Protein AF-A0A970EGI4-F1 (afdb_monomer_lite)

Structure (mmCIF, N/CA/C/O backbone):
data_AF-A0A970EGI4-F1
#
_entry.id   AF-A0A970EGI4-F1
#
loop_
_atom_site.group_PDB
_atom_site.id
_atom_site.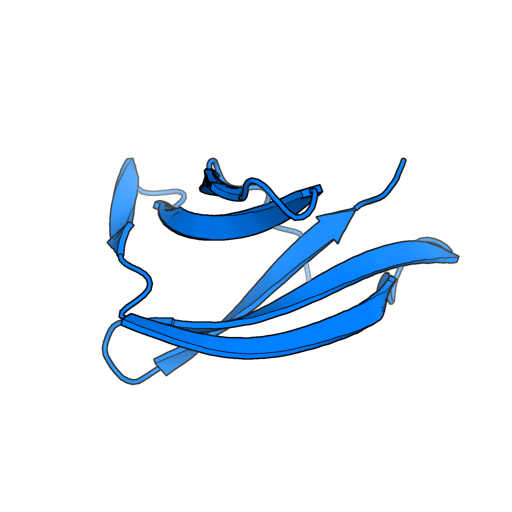type_symbol
_atom_site.label_atom_id
_atom_site.label_alt_id
_atom_site.label_comp_id
_atom_site.label_asym_id
_atom_site.label_entity_id
_atom_site.label_seq_id
_atom_site.pdbx_PDB_ins_code
_atom_site.Cartn_x
_atom_site.Cartn_y
_atom_site.Cartn_z
_atom_site.occupancy
_atom_site.B_iso_or_equiv
_atom_site.auth_seq_id
_atom_site.auth_comp_id
_atom_site.auth_asym_id
_atom_site.auth_atom_id
_atom_site.pdbx_PDB_model_num
ATOM 1 N N . MET A 1 1 ? 4.539 -7.691 18.404 1.00 55.50 1 MET A N 1
ATOM 2 C CA . MET A 1 1 ? 3.818 -7.281 17.174 1.00 55.50 1 MET A CA 1
ATOM 3 C C . MET A 1 1 ? 3.237 -8.491 16.457 1.00 55.50 1 MET A C 1
ATOM 5 O O . MET A 1 1 ? 3.970 -9.450 16.209 1.00 55.50 1 MET A O 1
ATOM 9 N N . LYS A 1 2 ? 1.929 -8.454 16.192 1.00 71.56 2 LYS A N 1
ATOM 10 C CA . LYS A 1 2 ? 1.159 -9.449 15.430 1.00 71.56 2 LYS A CA 1
ATOM 11 C C . LYS A 1 2 ? 1.143 -9.011 13.958 1.00 71.56 2 LYS A C 1
ATOM 13 O O . LYS A 1 2 ? 1.005 -7.816 13.711 1.00 71.56 2 LYS A O 1
ATOM 18 N N . ARG A 1 3 ? 1.334 -9.934 13.008 1.00 79.56 3 ARG A N 1
ATOM 19 C CA . ARG A 1 3 ? 1.116 -9.642 11.580 1.00 79.56 3 ARG A CA 1
ATOM 20 C C . ARG A 1 3 ? -0.388 -9.557 11.337 1.00 79.56 3 ARG A C 1
ATOM 22 O O . ARG A 1 3 ? -1.133 -10.376 11.872 1.00 79.56 3 ARG A O 1
ATOM 29 N N . ILE A 1 4 ? -0.811 -8.553 10.583 1.00 89.44 4 ILE A N 1
ATOM 30 C CA . ILE A 1 4 ? -2.198 -8.390 10.159 1.00 89.44 4 ILE A CA 1
ATOM 31 C C . ILE A 1 4 ? -2.178 -8.518 8.644 1.00 89.44 4 ILE A C 1
ATOM 33 O O . ILE A 1 4 ? -1.534 -7.711 7.976 1.00 89.44 4 ILE A O 1
ATOM 37 N N . TYR A 1 5 ? -2.830 -9.558 8.137 1.00 90.56 5 TYR A N 1
ATOM 38 C CA . TYR A 1 5 ? -3.053 -9.719 6.708 1.00 90.56 5 TYR A CA 1
ATOM 39 C C . TYR A 1 5 ? -4.260 -8.876 6.313 1.00 90.56 5 TYR A C 1
ATOM 41 O O . TYR A 1 5 ? -5.242 -8.806 7.055 1.00 90.56 5 TYR A O 1
ATOM 49 N N . VAL A 1 6 ? -4.137 -8.193 5.183 1.00 93.75 6 VAL A N 1
ATOM 50 C CA . VAL A 1 6 ? -5.141 -7.277 4.646 1.00 93.75 6 VAL A CA 1
ATOM 51 C C . VAL A 1 6 ? -5.287 -7.540 3.160 1.00 93.75 6 VAL A C 1
ATOM 53 O O . VAL A 1 6 ? -4.302 -7.872 2.497 1.00 93.75 6 VAL A O 1
ATOM 56 N N . ASP A 1 7 ? -6.491 -7.346 2.638 1.00 95.62 7 ASP A N 1
ATOM 57 C CA . ASP A 1 7 ? -6.706 -7.357 1.198 1.00 95.62 7 ASP A CA 1
ATOM 58 C C . ASP A 1 7 ? -6.130 -6.076 0.600 1.00 95.62 7 ASP A C 1
ATOM 60 O O . ASP A 1 7 ? -6.370 -4.975 1.106 1.00 95.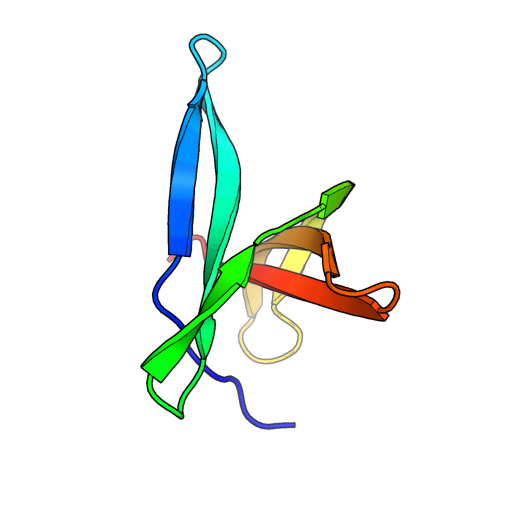62 7 ASP A O 1
ATOM 64 N N . VAL A 1 8 ? -5.357 -6.219 -0.475 1.00 96.44 8 VAL A N 1
ATOM 65 C CA . VAL A 1 8 ? -4.679 -5.110 -1.149 1.00 96.44 8 VAL A CA 1
ATOM 66 C C . VAL A 1 8 ? -5.088 -5.092 -2.612 1.00 96.44 8 VAL A C 1
ATOM 68 O O . VAL A 1 8 ? -4.907 -6.070 -3.333 1.00 96.44 8 VAL A O 1
ATOM 71 N N . GLU A 1 9 ? -5.573 -3.945 -3.075 1.00 97.50 9 GLU A N 1
ATOM 72 C CA . GLU A 1 9 ? -5.707 -3.686 -4.503 1.00 97.50 9 GLU A CA 1
ATOM 73 C C . GLU A 1 9 ? -4.365 -3.171 -5.024 1.00 97.50 9 GLU A C 1
ATOM 75 O O . GLU A 1 9 ? -3.831 -2.173 -4.526 1.00 97.50 9 GLU A O 1
ATOM 80 N N . ALA A 1 10 ? -3.802 -3.845 -6.024 1.00 96.88 10 ALA A N 1
ATOM 81 C CA . ALA A 1 10 ? -2.503 -3.502 -6.578 1.00 96.88 10 ALA A CA 1
ATOM 82 C C . ALA A 1 10 ? -2.522 -3.484 -8.106 1.00 96.88 10 ALA A C 1
ATOM 84 O O . ALA A 1 10 ? -3.179 -4.289 -8.761 1.00 96.88 10 ALA A O 1
ATOM 85 N N . LYS A 1 11 ? -1.734 -2.577 -8.680 1.00 96.19 11 LYS A N 1
ATOM 86 C CA . LYS A 1 11 ? -1.465 -2.523 -10.112 1.00 96.19 11 LYS A CA 1
ATOM 87 C C . LYS A 1 11 ? -0.233 -3.354 -10.432 1.00 96.19 11 LYS A C 1
ATOM 89 O O . LYS A 1 11 ? 0.854 -3.060 -9.932 1.00 96.19 11 LYS A O 1
ATOM 94 N N . PHE A 1 12 ? -0.391 -4.316 -11.332 1.00 95.94 12 PHE A N 1
ATOM 95 C CA . PHE A 1 12 ? 0.733 -4.943 -12.016 1.00 95.94 12 PHE A CA 1
ATOM 96 C C . PHE A 1 12 ? 1.164 -4.039 -13.173 1.00 95.94 12 PHE A C 1
ATOM 98 O O . PHE A 1 12 ? 0.359 -3.707 -14.048 1.00 95.94 12 PHE A O 1
ATOM 105 N N . THR A 1 13 ? 2.399 -3.544 -13.142 1.00 94.44 13 THR A N 1
ATOM 106 C CA . THR A 1 13 ? 2.908 -2.664 -14.199 1.00 94.44 13 THR A CA 1
ATOM 107 C C . THR A 1 13 ? 3.481 -3.474 -15.358 1.00 94.44 13 THR A C 1
ATOM 109 O O . THR A 1 13 ? 3.807 -4.651 -15.211 1.00 94.44 13 THR A O 1
ATOM 112 N N . LYS A 1 14 ? 3.623 -2.842 -16.531 1.00 94.94 14 LYS A N 1
ATOM 113 C CA . LYS A 1 14 ? 4.197 -3.490 -17.724 1.00 94.94 14 LYS A CA 1
ATOM 114 C C . LYS A 1 14 ? 5.651 -3.925 -17.505 1.00 94.94 14 LYS A C 1
ATOM 116 O O . LYS A 1 14 ? 6.118 -4.853 -18.148 1.00 94.94 14 LYS A O 1
ATOM 121 N N . GLU A 1 15 ? 6.340 -3.285 -16.566 1.00 94.00 15 GLU A N 1
ATOM 122 C CA . GLU A 1 15 ? 7.706 -3.595 -16.140 1.00 94.00 15 GLU A CA 1
ATOM 123 C C . GLU A 1 15 ? 7.761 -4.738 -15.108 1.00 94.00 15 GLU A C 1
ATOM 125 O O . GLU A 1 15 ? 8.806 -4.964 -14.501 1.00 94.00 15 GLU A O 1
ATOM 130 N N . GLY A 1 16 ? 6.638 -5.421 -14.854 1.00 90.62 16 GLY A N 1
ATOM 131 C CA . GLY A 1 16 ? 6.554 -6.554 -13.932 1.00 90.62 16 GLY A CA 1
ATOM 132 C C . GLY A 1 16 ? 6.592 -6.171 -12.451 1.00 90.62 16 GLY A C 1
ATOM 133 O O . GLY A 1 16 ? 6.867 -7.018 -11.606 1.00 90.62 16 GLY A O 1
ATOM 134 N N . LYS A 1 17 ? 6.346 -4.900 -12.105 1.00 90.81 17 LYS A N 1
ATOM 135 C CA . LYS A 1 17 ? 6.335 -4.438 -10.709 1.00 90.81 17 LYS A CA 1
ATOM 136 C C . LYS A 1 17 ? 4.919 -4.460 -10.142 1.00 90.81 17 LYS A C 1
ATOM 138 O O . LYS A 1 17 ? 3.974 -4.029 -10.799 1.00 90.81 17 LYS A O 1
ATOM 143 N N . ILE A 1 18 ? 4.786 -4.875 -8.884 1.00 93.88 18 ILE A N 1
ATOM 144 C CA . ILE A 1 18 ? 3.539 -4.764 -8.118 1.00 93.88 18 ILE A CA 1
ATOM 145 C C . ILE A 1 18 ? 3.531 -3.424 -7.392 1.00 93.88 18 ILE A C 1
ATOM 147 O O . ILE A 1 18 ? 4.451 -3.116 -6.626 1.00 93.88 18 ILE A O 1
ATOM 151 N N . ARG A 1 19 ? 2.486 -2.628 -7.620 1.00 94.94 19 ARG A N 1
ATOM 152 C CA . ARG A 1 19 ? 2.287 -1.332 -6.972 1.00 94.94 19 ARG A CA 1
ATOM 153 C C . ARG A 1 19 ? 0.969 -1.323 -6.190 1.00 94.94 19 ARG A C 1
ATOM 155 O O . ARG A 1 19 ? -0.080 -1.285 -6.831 1.00 94.94 19 ARG A O 1
ATOM 162 N N . PRO A 1 20 ? 0.987 -1.309 -4.848 1.00 97.19 20 PRO A N 1
ATOM 163 C CA . PRO A 1 20 ? -0.242 -1.225 -4.068 1.00 97.19 20 PRO A CA 1
ATOM 164 C C . PRO A 1 20 ? -0.917 0.142 -4.272 1.00 97.19 20 PRO A C 1
ATOM 166 O O . PRO A 1 20 ? -0.243 1.175 -4.335 1.00 97.19 20 PRO A O 1
ATOM 169 N N . LEU A 1 21 ? -2.243 0.127 -4.408 1.00 97.81 21 LEU A N 1
ATOM 170 C CA . LEU A 1 21 ? -3.096 1.302 -4.622 1.00 97.81 21 LEU A CA 1
ATOM 171 C C . LEU A 1 21 ? -3.984 1.583 -3.411 1.00 97.81 21 LEU A C 1
ATOM 173 O O . LEU A 1 21 ? -4.196 2.737 -3.055 1.00 97.81 21 LEU A O 1
ATOM 177 N N . SER A 1 22 ? -4.499 0.537 -2.770 1.00 98.00 22 SER A N 1
ATOM 178 C CA . SER A 1 22 ? -5.321 0.648 -1.567 1.00 98.00 22 SER A CA 1
ATOM 179 C C . SER A 1 22 ? -5.329 -0.668 -0.801 1.00 98.00 22 SER A C 1
ATOM 181 O O . SER A 1 22 ? -4.909 -1.698 -1.328 1.00 98.00 22 SER A O 1
ATOM 183 N N . PHE A 1 23 ? -5.813 -0.641 0.436 1.00 97.31 23 PHE A N 1
ATOM 184 C CA . PHE A 1 23 ? -6.050 -1.849 1.222 1.00 97.31 23 PHE A CA 1
ATOM 185 C C . PHE A 1 23 ? -7.336 -1.735 2.036 1.00 97.31 23 PHE A C 1
ATOM 187 O O . PHE A 1 23 ? -7.783 -0.631 2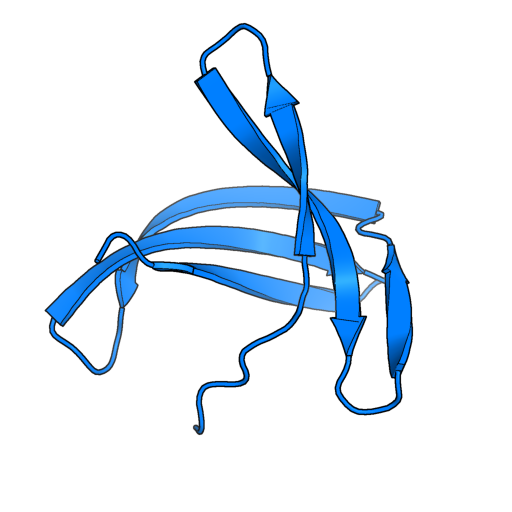.355 1.00 97.31 23 PHE A O 1
ATOM 194 N N . VAL A 1 24 ? -7.919 -2.878 2.387 1.00 97.38 24 VAL A N 1
ATOM 195 C CA . VAL A 1 24 ? -9.080 -2.963 3.277 1.00 97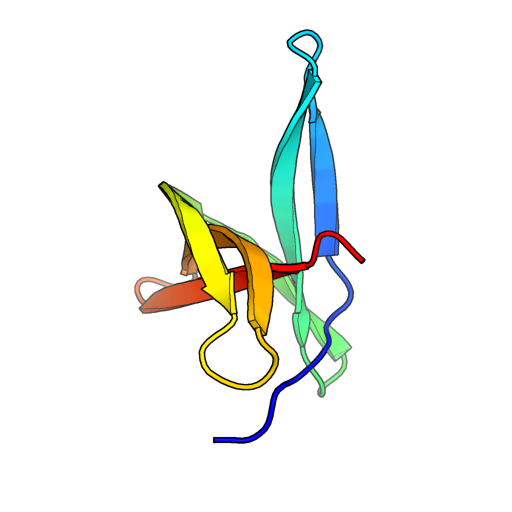.38 24 VAL A CA 1
ATOM 196 C C . VAL A 1 24 ? -8.596 -3.332 4.673 1.00 97.38 24 VAL A C 1
ATOM 198 O O . VAL A 1 24 ? -7.935 -4.350 4.872 1.00 97.38 24 VAL A O 1
ATOM 201 N N . TRP A 1 25 ? -8.881 -2.478 5.653 1.00 94.62 25 TRP A N 1
ATOM 202 C CA . TRP A 1 25 ? -8.521 -2.742 7.043 1.00 94.62 25 TRP A CA 1
ATOM 203 C C . TRP A 1 25 ? -9.538 -3.664 7.723 1.00 94.62 25 TRP A C 1
ATOM 205 O O . TRP A 1 25 ? -10.620 -3.916 7.203 1.00 94.62 25 TRP A O 1
ATOM 215 N N . LEU A 1 26 ? -9.213 -4.145 8.926 1.00 92.88 26 LEU A N 1
ATOM 216 C CA . LEU A 1 26 ? -10.019 -5.125 9.671 1.00 92.88 26 LEU A CA 1
ATOM 217 C C . LEU A 1 26 ? -11.471 -4.693 9.941 1.00 92.88 26 LEU A C 1
ATOM 219 O O . LEU A 1 26 ? -12.322 -5.534 10.202 1.00 92.88 26 LEU A O 1
ATOM 223 N N . ASN A 1 27 ? -11.757 -3.392 9.897 1.00 92.94 27 ASN A N 1
ATOM 224 C CA . ASN A 1 27 ? -13.103 -2.836 10.038 1.00 92.94 27 ASN A CA 1
ATOM 225 C C . ASN A 1 27 ? -13.888 -2.791 8.710 1.00 92.94 27 ASN A C 1
ATOM 227 O O . ASN A 1 27 ? -14.957 -2.190 8.667 1.00 92.94 27 ASN A O 1
ATOM 231 N N . GLY A 1 28 ? -13.353 -3.356 7.625 1.00 95.00 28 GLY A N 1
ATOM 232 C CA . GLY A 1 28 ? -13.940 -3.296 6.285 1.00 95.00 28 GLY A CA 1
ATOM 233 C C . GLY A 1 28 ? -13.730 -1.960 5.568 1.00 95.00 28 GLY A C 1
ATOM 234 O O . GLY A 1 28 ? -14.175 -1.796 4.434 1.00 95.00 28 GLY A O 1
ATOM 235 N N . GLN A 1 29 ? -13.047 -0.993 6.189 1.00 96.62 29 GLN A N 1
ATOM 236 C CA . GLN A 1 29 ? -12.805 0.305 5.572 1.00 96.62 29 GLN A CA 1
ATOM 237 C C . GLN A 1 29 ? -11.648 0.227 4.576 1.00 96.62 29 GLN A C 1
ATOM 239 O O . GLN A 1 29 ? -10.554 -0.239 4.903 1.00 96.62 29 GLN A O 1
ATOM 244 N N . LYS A 1 30 ? -11.887 0.744 3.368 1.00 97.44 30 LYS A N 1
ATOM 245 C CA . LYS A 1 30 ? -10.866 0.907 2.333 1.00 97.44 30 LYS A CA 1
ATOM 246 C C . LYS A 1 30 ? -10.044 2.169 2.596 1.00 97.44 30 LYS A C 1
ATOM 248 O O . LYS A 1 30 ? -10.599 3.242 2.828 1.00 97.44 30 LYS A O 1
ATOM 253 N N . TYR A 1 31 ? -8.726 2.033 2.527 1.00 97.38 31 TYR A N 1
ATOM 254 C CA . TYR A 1 31 ? -7.772 3.129 2.634 1.00 97.38 31 TYR A CA 1
ATOM 255 C C . TYR A 1 31 ? -6.950 3.222 1.355 1.00 97.38 31 TYR A C 1
ATOM 257 O O . TYR A 1 31 ? -6.294 2.258 0.956 1.00 97.38 31 TYR A O 1
ATOM 265 N N . GLU A 1 32 ? -6.977 4.390 0.720 1.00 98.00 32 GLU A N 1
ATOM 266 C CA . GLU A 1 32 ? -6.176 4.672 -0.469 1.00 98.00 32 GLU A CA 1
ATOM 267 C C . GLU A 1 32 ? -4.734 5.020 -0.098 1.00 98.00 32 GLU A C 1
ATOM 269 O O . GLU A 1 32 ? -4.456 5.650 0.924 1.00 98.00 32 GLU A O 1
ATOM 274 N N . ILE A 1 33 ? -3.798 4.578 -0.936 1.00 97.88 33 ILE A N 1
ATOM 275 C CA . ILE A 1 33 ? -2.380 4.883 -0.791 1.00 97.88 33 ILE A CA 1
ATOM 276 C C . ILE A 1 33 ? -2.080 6.150 -1.579 1.00 97.88 33 ILE A C 1
ATOM 278 O O . ILE A 1 33 ? -1.943 6.120 -2.801 1.00 97.88 33 ILE A O 1
ATOM 282 N N . ASP A 1 34 ? -1.891 7.247 -0.849 1.00 96.81 34 ASP A N 1
ATOM 283 C CA . ASP A 1 34 ? -1.553 8.556 -1.411 1.00 96.81 34 ASP A CA 1
ATOM 284 C C . ASP A 1 34 ? -0.232 8.488 -2.190 1.00 96.81 34 ASP A C 1
ATOM 286 O O . ASP A 1 34 ? -0.079 9.021 -3.292 1.00 96.81 34 ASP A O 1
ATOM 290 N N . LYS A 1 35 ? 0.777 7.846 -1.587 1.00 96.50 35 LYS A N 1
ATOM 291 C CA . LYS A 1 35 ? 2.122 7.764 -2.158 1.00 96.50 35 LYS A CA 1
ATOM 292 C C . LYS A 1 35 ? 2.882 6.553 -1.648 1.00 96.50 35 LYS A C 1
ATOM 294 O O . LYS A 1 35 ? 2.808 6.200 -0.477 1.00 96.50 35 LYS A O 1
ATOM 299 N N . ILE A 1 36 ? 3.703 5.974 -2.515 1.00 96.38 36 ILE A N 1
ATOM 300 C CA . ILE A 1 36 ? 4.743 5.026 -2.114 1.00 96.38 36 ILE A CA 1
ATOM 301 C C . ILE A 1 36 ? 6.037 5.817 -1.947 1.00 96.38 36 ILE A C 1
ATOM 303 O O . ILE A 1 36 ? 6.481 6.493 -2.875 1.00 96.38 36 ILE A O 1
ATOM 307 N N . LEU A 1 37 ? 6.594 5.775 -0.743 1.00 96.88 37 LEU A N 1
ATOM 308 C CA . LEU A 1 37 ? 7.805 6.496 -0.360 1.00 96.88 37 LEU A CA 1
ATOM 309 C C . LEU A 1 37 ? 9.065 5.665 -0.600 1.00 96.88 37 LEU A C 1
ATOM 311 O O . LEU A 1 37 ? 10.111 6.229 -0.893 1.00 96.88 37 LEU A O 1
ATOM 315 N N . ASP A 1 38 ? 8.966 4.344 -0.461 1.00 95.56 38 ASP A N 1
ATOM 316 C CA . ASP A 1 38 ? 10.105 3.438 -0.569 1.00 95.56 38 ASP A CA 1
ATOM 317 C C . ASP A 1 38 ? 9.638 2.006 -0.861 1.00 95.56 38 ASP A C 1
ATOM 319 O O . ASP A 1 38 ? 8.572 1.592 -0.396 1.00 95.56 38 ASP A O 1
ATOM 323 N N . VAL A 1 39 ? 10.442 1.260 -1.620 1.00 93.81 39 VAL A N 1
ATOM 324 C CA . VAL A 1 39 ? 10.212 -0.150 -1.960 1.00 93.81 39 VAL A CA 1
ATOM 325 C C . VAL A 1 39 ? 11.543 -0.878 -1.882 1.00 93.81 39 VAL A C 1
ATOM 327 O O . VAL A 1 39 ? 12.466 -0.556 -2.628 1.00 93.81 39 VAL A O 1
ATOM 330 N N . ARG A 1 40 ? 11.650 -1.870 -0.998 1.00 90.94 40 ARG A N 1
ATOM 331 C CA . ARG A 1 40 ? 12.891 -2.635 -0.834 1.00 90.94 40 ARG A CA 1
ATOM 332 C C . ARG A 1 40 ? 12.624 -4.093 -0.498 1.00 90.94 40 ARG A C 1
ATOM 334 O O . ARG A 1 40 ? 11.644 -4.399 0.181 1.00 90.94 40 ARG A O 1
ATOM 341 N N . ARG A 1 41 ? 13.546 -4.974 -0.896 1.00 86.50 41 ARG A N 1
ATOM 342 C CA . ARG A 1 41 ? 13.636 -6.317 -0.309 1.00 86.50 41 ARG A CA 1
ATOM 343 C C . ARG A 1 41 ? 14.011 -6.164 1.162 1.00 86.50 41 ARG A C 1
ATOM 345 O O . ARG A 1 41 ? 14.956 -5.446 1.491 1.00 86.50 41 ARG A O 1
ATOM 352 N N . ALA A 1 42 ? 13.249 -6.786 2.047 1.00 74.38 42 ALA A N 1
ATOM 353 C CA . ALA A 1 42 ? 13.528 -6.788 3.474 1.00 74.38 42 ALA A CA 1
ATOM 354 C C . ALA A 1 42 ? 13.275 -8.186 4.032 1.00 74.38 42 ALA A C 1
ATOM 356 O O . ALA A 1 42 ? 12.291 -8.829 3.673 1.00 74.38 42 ALA A O 1
ATOM 357 N N . ALA A 1 43 ? 14.153 -8.644 4.926 1.00 63.88 43 ALA A N 1
ATOM 358 C CA . ALA A 1 43 ? 13.903 -9.865 5.676 1.00 63.88 43 ALA A CA 1
ATOM 359 C C . ALA A 1 43 ? 12.625 -9.682 6.505 1.00 63.88 43 ALA A C 1
ATOM 361 O O . ALA A 1 43 ? 12.485 -8.710 7.258 1.00 63.88 43 ALA A O 1
ATOM 362 N N . SER A 1 44 ? 11.684 -10.610 6.364 1.00 58.50 44 SER A N 1
ATOM 363 C CA . SER A 1 44 ? 10.483 -10.656 7.180 1.00 58.50 44 SER A CA 1
ATOM 364 C C . SER A 1 44 ? 10.924 -10.984 8.611 1.00 58.50 44 SER A C 1
ATOM 366 O O . SER A 1 44 ? 11.229 -12.134 8.926 1.00 58.50 44 SER A O 1
ATOM 368 N N . LEU A 1 45 ? 10.990 -9.951 9.466 1.00 56.97 45 LEU A N 1
ATOM 369 C CA . LEU A 1 45 ? 11.632 -9.885 10.801 1.00 56.97 45 LEU A CA 1
ATOM 370 C C . LEU A 1 45 ? 11.265 -10.993 11.815 1.00 56.97 45 LEU A C 1
ATOM 372 O O . LEU A 1 45 ? 11.751 -10.971 12.941 1.00 56.97 45 LEU A O 1
ATOM 376 N N . LYS A 1 46 ? 10.393 -11.94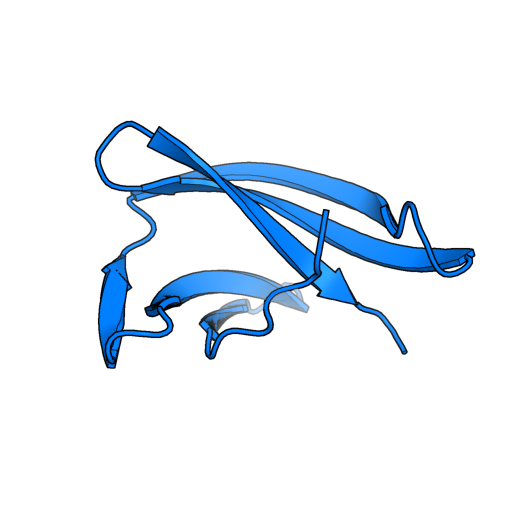3 11.466 1.00 53.12 46 LYS A N 1
ATOM 377 C CA . LYS A 1 46 ? 9.931 -13.019 12.349 1.00 53.12 46 LYS A CA 1
ATOM 378 C C . LYS A 1 46 ? 9.972 -14.437 11.776 1.00 53.12 46 LYS A C 1
ATOM 380 O O . LYS A 1 46 ? 9.746 -15.354 12.551 1.00 53.12 46 LYS A O 1
ATOM 385 N N . ALA A 1 47 ? 10.221 -14.640 10.480 1.00 49.31 47 ALA A N 1
ATOM 386 C CA . ALA A 1 47 ? 10.065 -15.971 9.868 1.00 49.31 47 ALA A CA 1
ATOM 387 C C . ALA A 1 47 ? 11.207 -16.393 8.931 1.00 49.31 47 ALA A C 1
ATOM 389 O O . ALA A 1 47 ? 11.100 -17.428 8.291 1.00 49.31 47 ALA A O 1
ATOM 390 N N . GLY A 1 48 ? 12.270 -15.596 8.787 1.00 54.09 48 GLY A N 1
ATOM 391 C CA . GLY A 1 48 ? 13.333 -15.904 7.819 1.00 54.09 48 GLY A CA 1
ATOM 392 C C . GLY A 1 48 ? 12.922 -15.757 6.345 1.00 54.09 48 GLY A C 1
ATOM 393 O O . GLY A 1 48 ? 13.768 -15.919 5.475 1.00 54.09 48 GLY A O 1
ATOM 394 N N . GLY A 1 49 ? 11.664 -15.401 6.057 1.00 57.25 49 GLY A N 1
ATOM 395 C CA . GLY A 1 49 ? 11.179 -15.161 4.697 1.00 57.25 49 GLY A CA 1
ATOM 396 C C . GLY A 1 49 ? 11.785 -13.908 4.062 1.00 57.25 49 GLY A C 1
ATOM 397 O O . GLY A 1 49 ? 12.009 -12.896 4.740 1.00 57.25 49 GLY A O 1
ATOM 398 N N . GLN A 1 50 ? 12.034 -13.970 2.755 1.00 66.62 50 GLN A N 1
ATOM 399 C CA . GLN A 1 50 ? 12.271 -12.788 1.931 1.00 66.62 50 GLN A CA 1
ATOM 400 C C . GLN A 1 50 ? 10.927 -12.218 1.477 1.00 66.62 50 GLN A C 1
ATOM 402 O O . GLN A 1 50 ? 9.978 -12.943 1.216 1.00 66.62 50 GLN A O 1
ATOM 407 N N . GLY A 1 51 ? 10.830 -10.896 1.423 1.00 85.69 51 GLY A N 1
ATOM 408 C CA . GLY A 1 51 ? 9.642 -10.233 0.912 1.00 85.69 51 GLY A CA 1
ATOM 409 C C . GLY A 1 51 ? 9.939 -8.802 0.502 1.00 85.69 51 GLY A C 1
ATOM 410 O O . GLY A 1 51 ? 11.022 -8.256 0.758 1.00 85.69 51 GLY A O 1
ATOM 411 N N . ILE A 1 52 ? 8.961 -8.174 -0.137 1.00 90.94 52 ILE A N 1
ATOM 412 C CA . ILE A 1 52 ? 9.019 -6.769 -0.527 1.00 90.94 52 ILE A CA 1
ATOM 413 C C . ILE A 1 52 ? 8.299 -5.946 0.535 1.00 90.94 52 ILE A C 1
ATOM 415 O O . ILE A 1 52 ? 7.110 -6.130 0.790 1.00 90.94 52 ILE A O 1
ATOM 419 N N . ARG A 1 53 ? 9.012 -4.989 1.135 1.00 93.06 53 ARG A N 1
ATOM 420 C CA . ARG A 1 53 ? 8.408 -3.979 2.002 1.00 93.06 53 ARG A CA 1
ATOM 421 C C . ARG A 1 53 ? 8.151 -2.705 1.216 1.00 93.06 53 ARG A C 1
ATOM 423 O O . ARG A 1 53 ? 9.081 -2.100 0.679 1.00 93.06 53 ARG A O 1
ATOM 430 N N . TYR A 1 54 ? 6.908 -2.254 1.264 1.00 95.25 54 TYR A N 1
ATOM 431 C CA . TYR A 1 54 ? 6.473 -0.951 0.790 1.00 95.25 54 TYR A CA 1
ATOM 432 C C . TYR A 1 54 ? 6.323 -0.008 1.981 1.00 95.25 54 TYR A C 1
ATOM 434 O O . TYR A 1 54 ? 5.636 -0.324 2.952 1.00 95.25 54 TYR A O 1
ATOM 442 N N . THR A 1 55 ? 6.951 1.163 1.903 1.00 96.44 55 THR A N 1
ATOM 443 C CA . THR A 1 55 ? 6.634 2.288 2.788 1.00 96.44 55 THR A CA 1
ATOM 444 C C . THR A 1 55 ? 5.621 3.163 2.071 1.00 96.44 55 THR A C 1
ATOM 446 O O . THR A 1 55 ? 5.938 3.764 1.044 1.00 96.44 55 THR A O 1
ATOM 449 N N . CYS A 1 56 ? 4.406 3.230 2.597 1.00 96.81 56 CYS A N 1
ATOM 450 C CA . CYS A 1 56 ? 3.289 3.944 1.992 1.00 96.81 56 CYS A CA 1
ATOM 451 C C . CYS A 1 56 ? 2.877 5.126 2.870 1.00 96.81 56 CYS A C 1
ATOM 453 O O . CYS A 1 56 ? 2.988 5.062 4.092 1.00 96.81 56 CYS A O 1
ATOM 455 N N . LYS A 1 57 ? 2.384 6.195 2.250 1.00 97.69 57 LYS A N 1
ATOM 456 C CA . LYS A 1 57 ? 1.731 7.320 2.912 1.00 97.69 57 LYS A CA 1
ATOM 457 C C . LYS A 1 57 ? 0.224 7.203 2.696 1.00 97.69 57 LYS A C 1
ATOM 459 O O . LYS A 1 57 ? -0.200 7.008 1.560 1.00 97.69 57 LYS A O 1
ATOM 464 N N . VAL A 1 58 ? -0.535 7.271 3.785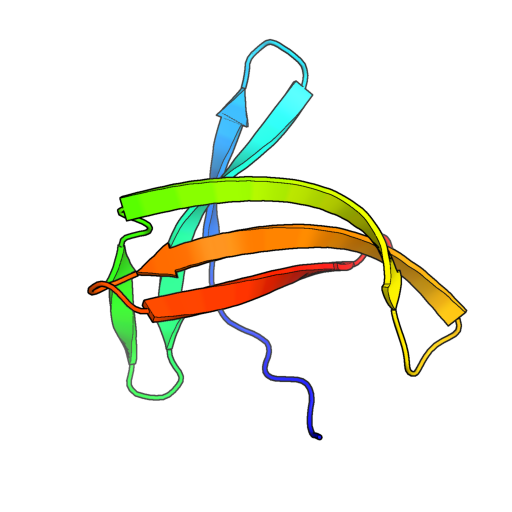 1.00 96.75 58 VAL A N 1
ATOM 465 C CA . VAL A 1 58 ? -1.994 7.110 3.835 1.00 96.75 58 VAL A CA 1
ATOM 466 C C . VAL A 1 58 ? -2.538 8.081 4.870 1.00 96.75 58 VAL A C 1
ATOM 468 O O . VAL A 1 58 ? -2.141 8.004 6.035 1.00 96.75 58 VAL A O 1
ATOM 471 N N . LEU A 1 59 ? -3.421 9.001 4.478 1.00 94.88 59 LEU A N 1
ATOM 472 C CA . LEU A 1 59 ? -4.010 10.002 5.385 1.00 94.88 59 LEU A CA 1
ATOM 473 C C . LEU A 1 59 ? -2.938 10.751 6.197 1.00 94.88 59 LEU A C 1
ATOM 475 O O . LEU A 1 59 ? -3.036 10.926 7.413 1.00 94.88 59 LEU A O 1
ATOM 479 N N . ASN A 1 60 ? -1.858 11.143 5.519 1.00 93.19 60 ASN A N 1
ATOM 480 C CA . ASN A 1 60 ? -0.685 11.795 6.106 1.00 93.19 60 ASN A CA 1
ATOM 481 C C . ASN A 1 60 ? 0.120 10.958 7.130 1.00 93.19 60 ASN A C 1
ATOM 483 O O . ASN A 1 60 ? 1.027 11.488 7.771 1.00 93.19 60 ASN A O 1
ATOM 487 N N . LYS A 1 61 ? -0.149 9.654 7.255 1.00 95.69 61 LYS A N 1
ATOM 488 C CA . LYS A 1 61 ? 0.610 8.715 8.093 1.00 95.69 61 LYS A CA 1
ATOM 489 C C . LYS A 1 61 ? 1.448 7.775 7.239 1.00 95.69 61 LYS A C 1
ATOM 491 O O . LYS A 1 61 ? 1.028 7.367 6.161 1.00 95.69 61 LYS A O 1
ATOM 496 N N . ASN A 1 62 ? 2.619 7.400 7.746 1.00 96.44 62 ASN A N 1
ATOM 497 C CA . ASN A 1 62 ? 3.450 6.381 7.114 1.00 96.44 62 ASN A CA 1
ATOM 498 C C . ASN A 1 62 ? 3.053 4.998 7.634 1.00 96.44 62 ASN A C 1
ATOM 500 O O . ASN A 1 62 ? 2.968 4.792 8.844 1.00 96.44 62 ASN A O 1
ATOM 504 N N . ILE A 1 63 ? 2.848 4.059 6.718 1.00 94.38 63 ILE A N 1
ATOM 505 C CA . ILE A 1 63 ? 2.530 2.662 7.010 1.00 94.38 63 ILE A CA 1
ATOM 506 C C . ILE A 1 63 ? 3.483 1.736 6.254 1.00 94.38 63 ILE A C 1
ATOM 508 O O . ILE A 1 63 ? 4.106 2.132 5.264 1.00 94.38 63 ILE A O 1
ATOM 512 N N . TYR A 1 64 ? 3.559 0.486 6.704 1.00 93.38 64 TYR A N 1
ATOM 513 C CA . TYR A 1 64 ? 4.332 -0.556 6.041 1.00 93.38 64 TYR A CA 1
ATOM 514 C C . TYR A 1 64 ? 3.410 -1.663 5.548 1.00 93.38 64 TYR A C 1
ATOM 516 O O . TYR A 1 64 ? 2.682 -2.255 6.343 1.00 93.38 64 TYR A O 1
ATOM 524 N N . LEU A 1 65 ? 3.486 -1.957 4.253 1.00 93.00 65 LEU A N 1
ATOM 525 C CA . LEU A 1 65 ? 2.900 -3.155 3.661 1.00 93.00 65 LEU A CA 1
ATOM 526 C C . LEU A 1 65 ? 4.024 -4.124 3.309 1.00 93.00 65 LEU A C 1
ATOM 528 O O . LEU A 1 65 ? 5.083 -3.708 2.837 1.00 93.00 65 LEU A O 1
ATOM 532 N N . PHE A 1 66 ? 3.789 -5.406 3.553 1.00 91.56 66 PHE A N 1
ATOM 533 C CA . PHE A 1 66 ? 4.729 -6.473 3.244 1.00 91.56 66 PHE A CA 1
ATOM 534 C C . PHE A 1 66 ? 4.053 -7.429 2.272 1.00 91.56 66 PHE A C 1
ATOM 536 O O . PHE A 1 66 ? 2.972 -7.935 2.562 1.00 91.56 66 PHE A O 1
ATOM 543 N N . LEU A 1 67 ? 4.684 -7.628 1.121 1.00 90.12 67 LEU A N 1
ATOM 544 C CA . LEU A 1 67 ? 4.373 -8.712 0.206 1.00 90.12 67 LEU A CA 1
ATOM 545 C C . LEU A 1 67 ? 5.387 -9.819 0.490 1.00 90.12 67 LEU A C 1
ATOM 547 O O . LEU A 1 67 ? 6.566 -9.660 0.166 1.00 90.12 67 LEU A O 1
ATOM 551 N N . ASP A 1 68 ? 4.941 -10.875 1.161 1.00 84.00 68 ASP A N 1
ATOM 552 C CA . ASP A 1 68 ? 5.777 -12.044 1.431 1.00 84.00 68 ASP A CA 1
ATOM 553 C C . ASP A 1 68 ? 5.979 -12.821 0.108 1.00 84.00 68 ASP A C 1
ATOM 555 O O . ASP A 1 68 ? 5.031 -13.005 -0.659 1.00 84.00 68 ASP A O 1
ATOM 559 N N . GLU A 1 69 ? 7.222 -13.211 -0.190 1.00 68.94 69 GLU A N 1
ATOM 560 C CA . GLU A 1 69 ? 7.526 -14.241 -1.190 1.00 68.94 69 GLU A CA 1
ATOM 561 C C . GLU A 1 69 ? 7.504 -15.557 -0.397 1.00 68.94 69 GLU A C 1
ATOM 563 O O . GLU A 1 69 ? 8.308 -15.717 0.524 1.00 68.94 69 GLU A O 1
ATOM 568 N N . GLU A 1 70 ? 6.508 -16.414 -0.632 1.00 57.22 70 GLU A N 1
ATOM 569 C CA . GLU A 1 70 ? 6.396 -17.713 0.054 1.00 57.22 70 GLU A CA 1
ATOM 570 C C . GLU A 1 70 ? 7.581 -18.631 -0.285 1.00 57.22 70 GLU A C 1
ATOM 572 O O . GLU A 1 70 ? 7.980 -18.667 -1.475 1.00 57.22 70 GLU A O 1
#

Radius of gyration: 12.18 Å; chains: 1; bounding box: 28×30×35 Å

Secondary structure (DSSP, 8-state):
------EEEEEEPTTS-EEEEEEE-TTS-EEE--EEEEEEEEE-TTTS-EEEEEEEEETTEEEEEEEE--

Foldseek 3Di:
DDDDDWAFDWDQDPVRDTGTQWTQDPVRDIWGFPDFPDWDFDQPVPDRFIWIWTFTATPNDTDIDTDTDD

Sequence (70 aa):
MKRIYVDVEAKFTKEGKIRPLSFVWLNGQKYEIDKILDVRRAASLKAGGQGIRYTCKVLNKNIYLFLDEE

pLDDT: mean 87.94, std 13.87, range [49.31, 98.0]